Protein AF-A0A4V3GEV8-F1 (afdb_monomer_lite)

Radius of gyration: 14.19 Å; chains: 1; bounding box: 34×18×48 Å

Foldseek 3Di:
DVQVCCVPPNPVCLLVLLVVLLLVLLVDLCNVVDDLPDQAPVDSNHGGRNVVSVVSLVVVLVPDPPVVSVVSVVVSVVSNVVSVDDPPDD

pLDDT: mean 78.02, std 12.78, range [31.3, 90.25]

Sequence (90 aa):
MIARLENTRLQSGQVLEAIRHWERFVRDPAHRLYDPRYTGCGIWECCPPMVEVQAILHIVVHNLPRRDSRRLQAQLDRINECWRWRPPYA

Structure (mmCIF, N/CA/C/O backbone):
data_AF-A0A4V3GEV8-F1
#
_entry.id   AF-A0A4V3GEV8-F1
#
loop_
_atom_site.group_PDB
_atom_site.id
_atom_site.type_symbol
_atom_site.label_atom_id
_atom_site.label_alt_id
_atom_site.label_comp_id
_atom_site.label_asym_id
_atom_site.label_entity_id
_atom_site.label_seq_id
_atom_site.pdbx_PDB_ins_code
_atom_site.Cartn_x
_atom_site.Cartn_y
_atom_site.Cartn_z
_atom_site.occupancy
_atom_site.B_iso_or_equiv
_atom_site.auth_seq_id
_atom_site.auth_comp_id
_atom_site.auth_asym_id
_atom_site.auth_atom_id
_atom_site.pdbx_PDB_model_num
ATOM 1 N N . MET A 1 1 ? -8.424 5.609 14.971 1.00 63.09 1 MET A N 1
ATOM 2 C CA . MET A 1 1 ? -8.336 4.133 14.883 1.00 63.09 1 MET A CA 1
ATOM 3 C C . MET A 1 1 ? -7.131 3.683 14.069 1.00 63.09 1 MET A C 1
ATOM 5 O O . MET A 1 1 ? -6.318 2.964 14.628 1.00 63.09 1 MET A O 1
ATOM 9 N N . ILE A 1 2 ? -6.942 4.195 12.844 1.00 66.50 2 ILE A N 1
ATOM 10 C CA . ILE A 1 2 ? -5.654 4.101 12.124 1.00 66.50 2 ILE A CA 1
ATOM 11 C C . ILE A 1 2 ? -4.509 4.620 13.007 1.00 66.50 2 ILE A C 1
ATOM 13 O O . ILE A 1 2 ? -3.594 3.864 13.284 1.00 66.50 2 ILE A O 1
ATOM 17 N N . ALA A 1 3 ? -4.664 5.801 13.619 1.00 68.00 3 ALA A N 1
ATOM 18 C CA . ALA A 1 3 ? -3.689 6.338 14.576 1.00 68.00 3 ALA A CA 1
ATOM 19 C C . ALA A 1 3 ? -3.355 5.397 15.756 1.00 68.00 3 ALA A C 1
ATOM 21 O O . ALA A 1 3 ? -2.250 5.433 16.274 1.00 68.00 3 ALA A O 1
ATOM 22 N N . ARG A 1 4 ? -4.279 4.531 16.204 1.00 70.00 4 ARG A N 1
ATOM 23 C CA . ARG A 1 4 ? -3.984 3.557 17.274 1.00 70.00 4 ARG A CA 1
ATOM 24 C C . ARG A 1 4 ? -3.188 2.371 16.728 1.00 70.00 4 ARG A C 1
ATOM 26 O O . ARG A 1 4 ? -2.279 1.901 17.397 1.00 70.00 4 ARG A O 1
ATOM 33 N N . LEU A 1 5 ? -3.503 1.911 15.518 1.00 73.25 5 LEU A N 1
ATOM 34 C CA . LEU A 1 5 ? -2.744 0.876 14.811 1.00 73.25 5 LEU A CA 1
ATOM 35 C C . LEU A 1 5 ? -1.309 1.352 14.503 1.00 73.25 5 LEU A C 1
ATOM 37 O O . LEU A 1 5 ? -0.350 0.648 14.801 1.00 73.25 5 LEU A O 1
ATOM 41 N N . GLU A 1 6 ? -1.181 2.588 14.020 1.00 76.69 6 GLU A N 1
ATOM 42 C CA . GLU A 1 6 ? 0.071 3.319 13.763 1.00 76.69 6 GLU A CA 1
ATOM 43 C C . GLU A 1 6 ? 0.925 3.603 14.998 1.00 76.69 6 GLU A C 1
ATOM 45 O O . GLU A 1 6 ? 2.086 3.949 14.860 1.00 76.69 6 GLU A O 1
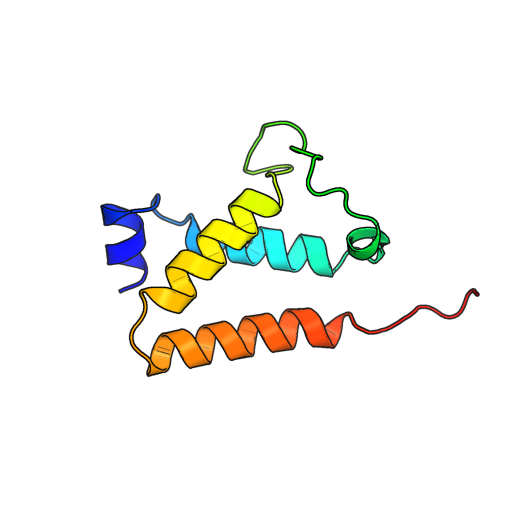ATOM 50 N N . ASN A 1 7 ? 0.376 3.466 16.204 1.00 68.38 7 ASN A N 1
ATOM 51 C CA . ASN A 1 7 ? 1.135 3.616 17.447 1.00 68.38 7 ASN A CA 1
ATOM 52 C C . ASN A 1 7 ? 1.357 2.281 18.176 1.00 68.38 7 ASN A C 1
ATOM 54 O O . ASN A 1 7 ? 2.027 2.252 19.202 1.00 68.38 7 ASN A O 1
ATOM 58 N N . THR A 1 8 ? 0.775 1.176 17.693 1.00 70.75 8 THR A N 1
ATOM 59 C CA . THR A 1 8 ? 0.857 -0.135 18.369 1.00 70.75 8 THR A CA 1
ATOM 60 C C . THR A 1 8 ? 1.524 -1.219 17.537 1.00 70.75 8 THR A C 1
ATOM 62 O O . THR A 1 8 ? 2.087 -2.147 18.109 1.00 70.75 8 THR A O 1
ATOM 65 N N . ARG A 1 9 ? 1.436 -1.150 16.207 1.00 67.25 9 ARG A N 1
ATOM 66 C CA . ARG A 1 9 ? 1.945 -2.192 15.297 1.00 67.25 9 ARG A CA 1
ATOM 67 C C . ARG A 1 9 ? 2.671 -1.649 14.070 1.00 67.25 9 ARG A C 1
ATOM 69 O O . ARG A 1 9 ? 3.284 -2.424 13.350 1.00 67.25 9 ARG A O 1
ATOM 76 N N . LEU A 1 10 ? 2.556 -0.351 13.823 1.00 76.38 10 LEU A N 1
ATOM 77 C CA . LEU A 1 10 ? 3.147 0.373 12.703 1.00 76.38 10 LEU A CA 1
ATOM 78 C C . LEU A 1 10 ? 3.805 1.649 13.256 1.00 76.38 10 LEU A C 1
ATOM 80 O O . LEU A 1 10 ? 3.793 1.862 14.469 1.00 76.38 10 LEU A O 1
ATOM 84 N N . GLN A 1 11 ? 4.378 2.475 12.386 1.00 76.00 11 GLN A N 1
ATOM 85 C CA . GLN A 1 11 ? 4.842 3.823 12.710 1.00 76.00 11 GLN A CA 1
ATOM 86 C C . GLN A 1 11 ? 3.759 4.871 12.409 1.00 76.00 11 GLN A C 1
ATOM 88 O O . GLN A 1 11 ? 2.873 4.667 11.572 1.00 76.00 11 GLN A O 1
ATOM 93 N N . SER A 1 12 ? 3.841 6.019 13.086 1.00 77.25 12 SER A N 1
ATOM 94 C CA . SER A 1 12 ? 2.944 7.155 12.840 1.00 77.25 12 SER A CA 1
ATOM 95 C C . SER A 1 12 ? 3.062 7.635 11.393 1.00 77.25 12 SER A C 1
ATOM 97 O O . SER A 1 12 ? 4.155 7.950 10.939 1.00 77.25 12 SER A O 1
ATOM 99 N N . GLY A 1 13 ? 1.939 7.691 10.670 1.00 80.75 13 GLY A N 1
ATOM 100 C CA . GLY A 1 13 ? 1.894 8.094 9.259 1.00 80.75 13 GLY A CA 1
ATOM 101 C C . GLY A 1 13 ? 2.231 6.992 8.247 1.00 80.75 13 GLY A C 1
ATOM 102 O O . GLY A 1 13 ? 1.992 7.182 7.053 1.00 80.75 13 GLY A O 1
ATOM 103 N N . GLN A 1 14 ? 2.698 5.823 8.696 1.00 83.25 14 GLN A N 1
ATOM 104 C CA . GLN A 1 14 ? 3.138 4.735 7.817 1.00 83.25 14 GLN A CA 1
ATOM 105 C C . GLN A 1 14 ? 2.012 4.207 6.915 1.00 83.25 14 GLN A C 1
ATOM 107 O O . GLN A 1 14 ? 2.263 3.750 5.800 1.00 83.25 14 GLN A O 1
ATOM 112 N N . VAL A 1 15 ? 0.750 4.297 7.352 1.00 83.88 15 VAL A N 1
ATOM 113 C CA . VAL A 1 15 ? -0.398 3.885 6.529 1.00 83.88 15 VAL A CA 1
ATOM 114 C C . VAL A 1 15 ? -0.627 4.864 5.384 1.00 83.88 15 VAL A C 1
ATOM 116 O O . VAL A 1 15 ? -0.889 4.449 4.255 1.00 83.88 15 VAL A O 1
ATOM 119 N N . LEU A 1 16 ? -0.521 6.167 5.657 1.00 86.44 16 LEU A N 1
ATOM 120 C CA . LEU A 1 16 ? -0.662 7.195 4.629 1.00 86.44 16 LEU A CA 1
ATOM 121 C C . LEU A 1 16 ? 0.461 7.087 3.593 1.00 86.44 16 LEU A C 1
ATOM 123 O O . LEU A 1 16 ? 0.196 7.199 2.396 1.00 86.44 16 LEU A O 1
ATOM 127 N N . GLU A 1 17 ? 1.690 6.842 4.041 1.00 89.00 17 GLU A N 1
ATOM 128 C CA . GLU A 1 17 ? 2.826 6.617 3.149 1.00 89.00 17 GLU A CA 1
ATOM 129 C C . GLU A 1 17 ? 2.642 5.363 2.302 1.00 89.00 17 GLU A C 1
ATOM 131 O O . GLU A 1 17 ? 2.773 5.439 1.082 1.00 89.00 17 GLU A O 1
ATOM 136 N N . ALA A 1 18 ? 2.234 4.239 2.899 1.00 88.12 18 ALA A N 1
ATOM 137 C CA . ALA A 1 18 ? 1.961 3.012 2.154 1.00 88.12 18 ALA A CA 1
ATOM 138 C C . ALA A 1 18 ? 0.897 3.221 1.060 1.00 88.12 18 ALA A C 1
ATOM 140 O O . ALA A 1 18 ? 1.074 2.761 -0.066 1.00 88.12 18 ALA A O 1
ATOM 141 N N . ILE A 1 19 ? -0.175 3.975 1.343 1.00 88.25 19 ILE A N 1
ATOM 142 C CA . ILE A 1 19 ? -1.188 4.325 0.333 1.00 88.25 19 ILE A CA 1
ATOM 143 C C . ILE A 1 19 ? -0.579 5.177 -0.791 1.00 88.25 19 ILE A C 1
ATOM 145 O O . ILE A 1 19 ? -0.844 4.908 -1.961 1.00 88.25 19 ILE A O 1
ATOM 149 N N . ARG A 1 20 ? 0.249 6.180 -0.467 1.00 89.88 20 ARG A N 1
ATOM 150 C CA . ARG A 1 20 ? 0.909 7.034 -1.473 1.00 89.88 20 ARG A CA 1
ATOM 151 C C . ARG A 1 20 ? 1.888 6.249 -2.344 1.00 89.88 20 ARG A C 1
ATOM 153 O O . ARG A 1 20 ? 1.906 6.443 -3.558 1.00 89.88 20 ARG A O 1
ATOM 160 N N . HIS A 1 21 ? 2.678 5.359 -1.745 1.00 90.25 21 HIS A N 1
ATOM 161 C CA . HIS A 1 21 ? 3.592 4.486 -2.479 1.00 90.25 21 HIS A CA 1
ATOM 162 C C . HIS A 1 21 ? 2.830 3.522 -3.382 1.00 90.25 21 HIS A C 1
ATOM 164 O O . HIS A 1 21 ? 3.185 3.398 -4.552 1.00 90.25 21 HIS A O 1
ATOM 170 N N . TRP A 1 22 ? 1.745 2.917 -2.888 1.00 89.06 22 TRP A N 1
ATOM 171 C CA . TRP A 1 22 ? 0.886 2.053 -3.695 1.00 89.06 22 TRP A CA 1
ATOM 172 C C . TRP A 1 22 ? 0.272 2.797 -4.879 1.00 89.06 22 TRP A C 1
ATOM 174 O O . TRP A 1 22 ? 0.333 2.324 -6.010 1.00 89.06 22 TRP A O 1
ATOM 184 N N . GLU A 1 23 ? -0.264 3.994 -4.645 1.00 89.12 23 GLU A N 1
ATOM 185 C CA . GLU A 1 23 ? -0.833 4.824 -5.702 1.00 89.12 23 GLU A CA 1
ATOM 186 C C . GLU A 1 23 ? 0.215 5.201 -6.758 1.00 89.12 23 GLU A C 1
ATOM 188 O O . GLU A 1 23 ? -0.050 5.094 -7.955 1.00 89.12 23 GLU A O 1
ATOM 193 N N . ARG A 1 24 ? 1.420 5.610 -6.340 1.00 87.44 24 ARG A N 1
ATOM 194 C CA . ARG A 1 24 ? 2.521 5.920 -7.263 1.00 87.44 24 ARG A CA 1
ATOM 195 C C . ARG A 1 24 ? 2.957 4.692 -8.058 1.00 87.44 24 ARG A C 1
ATOM 197 O O . ARG A 1 24 ? 3.213 4.821 -9.249 1.00 87.44 24 ARG A O 1
ATOM 204 N N . PHE A 1 25 ? 3.018 3.533 -7.408 1.00 85.94 25 PHE A N 1
ATOM 205 C CA . PHE A 1 25 ? 3.383 2.269 -8.033 1.00 85.94 25 PHE A CA 1
ATOM 206 C C . PHE A 1 25 ? 2.388 1.881 -9.126 1.00 85.94 25 PHE A C 1
ATOM 208 O O . PHE A 1 25 ? 2.791 1.714 -10.269 1.00 85.94 25 PHE A O 1
ATOM 215 N N . VAL A 1 26 ? 1.084 1.826 -8.834 1.00 86.31 26 VAL A N 1
ATOM 216 C CA . VAL A 1 26 ? 0.094 1.397 -9.840 1.00 86.31 26 VAL A CA 1
ATOM 217 C C . VAL A 1 26 ? -0.098 2.398 -10.985 1.00 86.31 26 VAL A C 1
ATOM 219 O O . VAL A 1 26 ? -0.564 2.016 -12.058 1.00 86.31 26 VAL A O 1
ATOM 222 N N . ARG A 1 27 ? 0.264 3.673 -10.773 1.00 83.69 27 ARG A N 1
ATOM 223 C CA . ARG A 1 27 ? 0.273 4.709 -11.819 1.00 83.69 27 ARG A CA 1
ATOM 224 C C . ARG A 1 27 ? 1.342 4.460 -12.881 1.00 83.69 27 ARG A C 1
ATOM 226 O O . ARG A 1 27 ? 1.170 4.920 -14.006 1.00 83.69 27 ARG A O 1
ATOM 233 N N . ASP A 1 28 ? 2.431 3.773 -12.544 1.00 81.25 28 ASP A N 1
ATOM 234 C CA . ASP A 1 28 ? 3.468 3.412 -13.508 1.00 81.25 28 ASP A CA 1
ATOM 235 C C . ASP A 1 28 ? 3.027 2.165 -14.292 1.00 81.25 28 ASP A C 1
ATOM 237 O O . ASP A 1 28 ? 2.878 1.106 -13.689 1.00 81.25 28 ASP A O 1
ATOM 241 N N . PRO A 1 29 ? 2.832 2.212 -15.623 1.00 77.56 29 PRO A N 1
ATOM 242 C CA . PRO A 1 29 ? 2.453 1.036 -16.410 1.00 77.56 29 PRO A CA 1
ATOM 243 C C . PRO A 1 29 ? 3.407 -0.160 -16.255 1.00 77.56 29 PRO A C 1
ATOM 245 O O . PRO A 1 29 ? 2.979 -1.309 -16.401 1.00 77.56 29 PRO A O 1
ATOM 248 N N . ALA A 1 30 ? 4.681 0.090 -15.935 1.00 79.81 30 ALA A N 1
ATOM 249 C CA . ALA A 1 30 ? 5.691 -0.940 -15.722 1.00 79.81 30 ALA A CA 1
ATOM 250 C C . ALA A 1 30 ? 5.506 -1.715 -14.405 1.00 79.81 30 ALA A C 1
ATOM 252 O O . ALA A 1 30 ? 6.153 -2.744 -14.224 1.00 79.81 30 ALA A O 1
ATOM 253 N N . HIS A 1 31 ? 4.585 -1.315 -13.517 1.00 79.62 31 HIS A N 1
ATOM 254 C CA . HIS A 1 31 ? 4.292 -2.045 -12.275 1.00 79.62 31 HIS A CA 1
ATOM 255 C C . HIS A 1 31 ? 3.892 -3.510 -12.508 1.00 79.62 31 HIS A C 1
ATOM 257 O O . HIS A 1 31 ? 4.080 -4.355 -11.638 1.00 79.62 31 HIS A O 1
ATOM 263 N N . ARG A 1 32 ? 3.365 -3.838 -13.697 1.00 77.75 32 ARG A N 1
ATOM 264 C CA . ARG A 1 32 ? 3.024 -5.217 -14.096 1.00 77.75 32 ARG A CA 1
ATOM 265 C C . ARG A 1 32 ? 4.250 -6.102 -14.326 1.00 77.75 32 ARG A C 1
ATOM 267 O O . ARG A 1 32 ? 4.118 -7.319 -14.343 1.00 77.75 32 ARG A O 1
ATOM 274 N N . LEU A 1 33 ? 5.415 -5.490 -14.524 1.00 80.94 33 LEU A N 1
ATOM 275 C CA . LEU A 1 33 ? 6.707 -6.152 -14.694 1.00 80.94 33 LEU A CA 1
ATOM 276 C C . LEU A 1 33 ? 7.507 -6.188 -13.385 1.00 80.94 33 LEU A C 1
ATOM 278 O O . LEU A 1 33 ? 8.665 -6.596 -13.388 1.00 80.94 33 LEU A O 1
ATOM 282 N N . TYR A 1 34 ? 6.916 -5.725 -12.281 1.00 78.44 34 TYR A N 1
ATOM 283 C CA . TYR A 1 34 ? 7.588 -5.652 -10.993 1.00 78.44 34 TYR A CA 1
ATOM 284 C C . TYR A 1 34 ? 8.021 -7.041 -10.512 1.00 78.44 34 TYR A C 1
ATOM 286 O O . TYR A 1 34 ? 7.198 -7.949 -10.386 1.00 78.44 34 TYR A O 1
ATOM 294 N N . ASP A 1 35 ? 9.310 -7.183 -10.200 1.00 81.50 35 ASP A N 1
ATOM 295 C CA . ASP A 1 35 ? 9.851 -8.354 -9.514 1.00 81.50 35 ASP A CA 1
ATOM 296 C C . ASP A 1 35 ? 9.662 -8.180 -7.996 1.00 81.50 35 ASP A C 1
ATOM 298 O O . ASP A 1 35 ? 10.226 -7.244 -7.424 1.00 81.50 35 ASP A O 1
ATOM 302 N N . PRO A 1 36 ? 8.938 -9.081 -7.307 1.00 76.00 36 PRO A N 1
ATOM 303 C CA . PRO A 1 36 ? 8.821 -9.074 -5.848 1.00 76.00 36 PRO A CA 1
ATOM 304 C C . PRO A 1 36 ? 10.155 -9.114 -5.093 1.00 76.00 36 PRO A C 1
ATOM 306 O O . PRO A 1 36 ? 10.198 -8.744 -3.922 1.00 76.00 36 PRO A O 1
ATOM 309 N N . ARG A 1 37 ? 11.242 -9.562 -5.736 1.00 79.06 37 ARG A N 1
ATOM 310 C CA . ARG A 1 37 ? 12.598 -9.550 -5.167 1.00 79.06 37 ARG A CA 1
ATOM 311 C C . ARG A 1 37 ? 13.257 -8.173 -5.215 1.00 79.06 37 ARG A C 1
ATOM 313 O O . ARG A 1 37 ? 14.294 -7.983 -4.584 1.00 79.06 37 ARG A O 1
ATOM 320 N N . TYR A 1 38 ? 12.690 -7.219 -5.951 1.00 79.50 38 TYR A N 1
ATOM 321 C CA . TYR A 1 38 ? 13.201 -5.858 -6.005 1.00 79.50 38 TYR A CA 1
ATOM 322 C C . TYR A 1 38 ? 12.893 -5.113 -4.704 1.00 79.50 38 TYR A C 1
ATOM 324 O O . TYR A 1 38 ? 11.744 -4.781 -4.402 1.00 79.50 38 TYR A O 1
ATOM 332 N N . THR A 1 39 ? 13.946 -4.805 -3.953 1.00 79.44 39 THR A N 1
ATOM 333 C CA . THR A 1 39 ? 13.882 -4.118 -2.656 1.00 79.44 39 THR A CA 1
ATOM 334 C C . THR A 1 39 ? 13.952 -2.595 -2.775 1.00 79.44 39 THR A C 1
ATOM 336 O O . THR A 1 39 ? 13.960 -1.893 -1.766 1.00 79.44 39 THR A O 1
ATOM 339 N N . GLY A 1 40 ? 13.999 -2.060 -3.997 1.00 78.19 40 GLY A N 1
ATOM 340 C CA . GLY A 1 40 ? 14.182 -0.630 -4.201 1.00 78.19 40 GLY A CA 1
ATOM 341 C C . GLY A 1 40 ? 15.596 -0.163 -3.873 1.00 78.19 40 GLY A C 1
ATOM 342 O O . GLY A 1 40 ? 16.572 -0.896 -4.012 1.00 78.19 40 GLY A O 1
ATOM 343 N N . CYS A 1 41 ? 15.698 1.092 -3.453 1.00 81.38 41 CYS A N 1
ATOM 344 C CA . CYS A 1 41 ? 16.954 1.742 -3.083 1.00 81.38 41 CYS A CA 1
ATOM 345 C C . CYS A 1 41 ? 17.271 1.643 -1.582 1.00 81.38 41 CYS A C 1
ATOM 347 O O . CYS A 1 41 ? 18.227 2.261 -1.121 1.00 81.38 41 CYS A O 1
ATOM 349 N N . GLY A 1 42 ? 16.448 0.931 -0.805 1.00 78.44 42 GLY A N 1
ATOM 350 C CA . GLY A 1 42 ? 16.576 0.838 0.654 1.00 78.44 42 GLY A CA 1
ATOM 351 C C . GLY A 1 42 ? 16.136 2.090 1.424 1.00 78.44 42 GLY A C 1
ATOM 352 O O . GLY A 1 42 ? 16.169 2.083 2.649 1.00 78.44 42 GLY A O 1
ATOM 353 N N . ILE A 1 43 ? 15.704 3.150 0.732 1.00 82.06 43 ILE A N 1
ATOM 354 C CA . ILE A 1 43 ? 15.144 4.367 1.333 1.00 82.06 43 ILE A CA 1
ATOM 355 C C . ILE A 1 43 ? 13.627 4.304 1.182 1.00 82.06 43 ILE A C 1
ATOM 357 O O . ILE A 1 43 ? 13.119 4.362 0.056 1.00 82.06 43 ILE A O 1
ATOM 361 N N . TRP A 1 44 ? 12.920 4.191 2.308 1.00 80.19 44 TRP A N 1
ATOM 362 C CA . TRP A 1 44 ? 11.467 4.016 2.353 1.00 80.19 44 TRP A CA 1
ATOM 363 C C . TRP A 1 44 ? 10.729 5.127 1.597 1.00 80.19 44 TRP A C 1
ATOM 365 O O . TRP A 1 44 ? 9.880 4.851 0.758 1.00 80.19 44 TRP A O 1
ATOM 375 N N . GLU A 1 45 ? 11.134 6.378 1.796 1.00 81.44 45 GLU A N 1
ATOM 376 C CA . GLU A 1 45 ? 10.508 7.560 1.202 1.00 81.44 45 GLU A CA 1
ATOM 377 C C . GLU A 1 45 ? 10.727 7.653 -0.318 1.00 81.44 45 GLU A C 1
ATOM 379 O O . GLU A 1 45 ? 9.985 8.343 -1.024 1.00 81.44 45 GLU A O 1
ATOM 384 N N . CYS A 1 46 ? 11.746 6.965 -0.841 1.00 80.44 46 CYS A N 1
ATOM 385 C CA . CYS A 1 46 ? 12.141 7.035 -2.245 1.00 80.44 46 CYS A CA 1
ATOM 386 C C . CYS A 1 46 ? 11.620 5.832 -3.044 1.00 80.44 46 CYS A C 1
ATOM 388 O O . CYS A 1 46 ? 10.876 6.000 -4.014 1.00 80.44 46 CYS A O 1
ATOM 390 N N . CYS A 1 47 ? 11.993 4.623 -2.622 1.00 80.81 47 CYS A N 1
ATOM 391 C CA . CYS A 1 47 ? 11.667 3.364 -3.284 1.00 80.81 47 CYS A CA 1
ATOM 392 C C . CYS A 1 47 ? 11.576 2.241 -2.240 1.00 80.81 47 CYS A C 1
ATOM 394 O O . CYS A 1 47 ? 12.546 1.497 -2.070 1.00 80.81 47 CYS A O 1
ATOM 396 N N . PRO A 1 48 ? 10.438 2.106 -1.536 1.00 83.56 48 PRO A N 1
ATOM 397 C CA . PRO A 1 48 ? 10.262 1.016 -0.594 1.00 83.56 48 PRO A CA 1
ATOM 398 C C . PRO A 1 48 ? 10.034 -0.308 -1.341 1.00 83.56 48 PRO A C 1
ATOM 400 O O . PRO A 1 48 ? 9.525 -0.299 -2.468 1.00 83.56 48 PRO A O 1
ATOM 403 N N . PRO A 1 49 ? 10.345 -1.464 -0.733 1.00 84.50 49 PRO A N 1
ATOM 404 C CA . PRO A 1 49 ? 9.921 -2.754 -1.265 1.00 84.50 49 PRO A CA 1
ATOM 405 C C . PRO A 1 49 ? 8.388 -2.814 -1.350 1.00 84.50 49 PRO A C 1
ATOM 407 O O . PRO A 1 49 ? 7.694 -2.628 -0.348 1.00 84.50 49 PRO A O 1
ATOM 410 N N . MET A 1 50 ? 7.819 -3.112 -2.525 1.00 84.69 50 MET A N 1
ATOM 411 C CA . MET A 1 50 ? 6.353 -3.144 -2.671 1.00 84.69 50 MET A CA 1
ATOM 412 C C . MET A 1 50 ? 5.711 -4.281 -1.872 1.00 84.69 50 MET A C 1
ATOM 414 O O . MET A 1 50 ? 4.550 -4.171 -1.488 1.00 84.69 50 MET A O 1
ATOM 418 N N . VAL A 1 51 ? 6.464 -5.343 -1.568 1.00 83.12 51 VAL A N 1
ATOM 419 C CA . VAL A 1 51 ? 6.030 -6.414 -0.656 1.00 83.12 51 VAL A CA 1
ATOM 420 C C . VAL A 1 51 ? 5.729 -5.863 0.742 1.00 83.12 51 VAL A C 1
ATOM 422 O O . VAL A 1 51 ? 4.712 -6.217 1.336 1.00 83.12 51 VAL A O 1
ATOM 425 N N . GLU A 1 52 ? 6.561 -4.955 1.257 1.00 83.88 52 GLU A N 1
ATOM 426 C CA . GLU A 1 52 ? 6.337 -4.330 2.565 1.00 83.88 52 GLU A CA 1
ATOM 427 C C . GLU A 1 52 ? 5.148 -3.368 2.529 1.00 83.88 52 GLU A C 1
ATOM 429 O O . GLU A 1 52 ? 4.297 -3.397 3.421 1.00 83.88 52 GLU A O 1
ATOM 434 N N . VAL A 1 53 ? 5.023 -2.581 1.454 1.00 86.06 53 VAL A N 1
ATOM 435 C CA . VAL A 1 53 ? 3.857 -1.712 1.223 1.00 86.06 53 VAL A CA 1
ATOM 436 C C . VAL A 1 53 ? 2.559 -2.530 1.224 1.00 86.06 53 VAL A C 1
ATOM 438 O O . VAL A 1 53 ? 1.608 -2.182 1.926 1.00 86.06 53 VAL A O 1
ATOM 441 N N . GLN A 1 54 ? 2.519 -3.651 0.497 1.00 85.62 54 GLN A N 1
ATOM 442 C CA . GLN A 1 54 ? 1.365 -4.555 0.468 1.00 85.62 54 GLN A CA 1
ATOM 443 C C . GLN A 1 54 ? 1.071 -5.163 1.842 1.00 85.62 54 GLN A C 1
ATOM 445 O O . GLN A 1 54 ? -0.094 -5.225 2.240 1.00 85.62 54 GLN A O 1
ATOM 450 N N . ALA A 1 55 ? 2.100 -5.577 2.586 1.00 84.62 55 ALA A N 1
ATOM 451 C CA . ALA A 1 55 ? 1.937 -6.127 3.928 1.00 84.62 55 ALA A CA 1
ATOM 452 C C . ALA A 1 55 ? 1.302 -5.108 4.887 1.00 84.62 55 ALA A C 1
ATOM 454 O O . ALA A 1 55 ? 0.355 -5.442 5.602 1.00 84.62 55 ALA A O 1
ATOM 455 N N . ILE A 1 56 ? 1.753 -3.850 4.855 1.00 85.62 56 ILE A N 1
ATOM 456 C CA . ILE A 1 56 ? 1.182 -2.767 5.667 1.00 85.62 56 ILE A CA 1
ATOM 457 C C . ILE A 1 56 ? -0.284 -2.537 5.299 1.00 85.62 56 ILE A C 1
ATOM 459 O O . ILE A 1 56 ? -1.142 -2.519 6.185 1.00 85.62 56 ILE A O 1
ATOM 463 N N . LEU A 1 57 ? -0.604 -2.426 4.005 1.00 85.69 57 LEU A N 1
ATOM 464 C CA . LEU A 1 57 ? -1.987 -2.262 3.550 1.00 85.69 57 LEU A CA 1
ATOM 465 C C . LEU A 1 57 ? -2.871 -3.439 3.98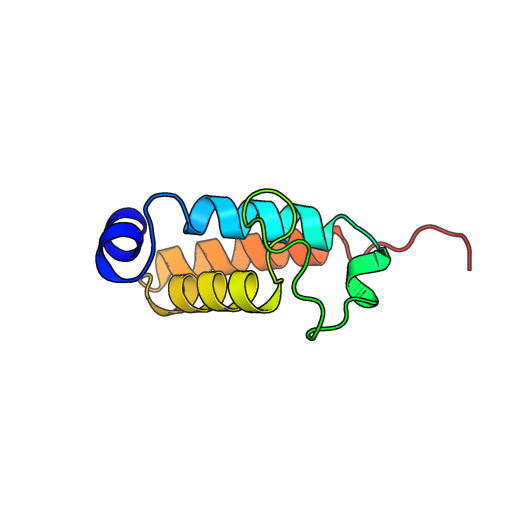5 1.00 85.69 57 LEU A C 1
ATOM 467 O O . LEU A 1 57 ? -3.986 -3.226 4.465 1.00 85.69 57 LEU A O 1
ATOM 471 N N . HIS A 1 58 ? -2.363 -4.669 3.894 1.00 84.56 58 HIS A N 1
ATOM 472 C CA . HIS A 1 58 ? -3.080 -5.865 4.322 1.00 84.56 58 HIS A CA 1
ATOM 473 C C . HIS A 1 58 ? -3.359 -5.867 5.833 1.00 84.56 58 HIS A C 1
ATOM 475 O O . HIS A 1 58 ? -4.498 -6.095 6.252 1.00 84.56 58 HIS A O 1
ATOM 481 N N . ILE A 1 59 ? -2.356 -5.539 6.657 1.00 82.94 59 ILE A N 1
ATOM 482 C CA . ILE A 1 59 ? -2.503 -5.412 8.114 1.00 82.94 59 ILE A CA 1
ATOM 483 C C . ILE A 1 59 ? -3.580 -4.381 8.446 1.00 82.94 59 ILE A C 1
ATOM 485 O O . ILE A 1 59 ? -4.444 -4.643 9.285 1.00 82.94 59 ILE A O 1
ATOM 489 N N . VAL A 1 60 ? -3.568 -3.224 7.785 1.00 83.31 60 VAL A N 1
ATOM 490 C CA . VAL A 1 60 ? -4.547 -2.163 8.034 1.00 83.31 60 VAL A CA 1
ATOM 491 C C . VAL A 1 60 ? -5.951 -2.635 7.665 1.00 83.31 60 VAL A C 1
ATOM 493 O O . VAL A 1 60 ? -6.849 -2.575 8.503 1.00 83.31 60 VAL A O 1
ATOM 496 N N . VAL A 1 61 ? -6.150 -3.173 6.460 1.00 83.75 61 VAL A N 1
ATOM 497 C CA . VAL A 1 61 ? -7.463 -3.675 6.020 1.00 83.75 61 VAL A CA 1
ATOM 498 C C . VAL A 1 61 ? -8.009 -4.737 6.979 1.00 83.75 61 VAL A C 1
ATOM 500 O O . VAL A 1 61 ? -9.205 -4.725 7.272 1.00 83.75 61 VAL A O 1
ATOM 503 N N . HIS A 1 62 ? -7.156 -5.619 7.504 1.00 82.00 62 HIS A N 1
ATOM 504 C CA . HIS A 1 62 ? -7.582 -6.705 8.385 1.00 82.00 62 HIS A CA 1
ATOM 505 C C . HIS A 1 62 ? -7.859 -6.265 9.834 1.00 82.00 62 HIS A C 1
ATOM 507 O O . HIS A 1 62 ? -8.662 -6.889 10.523 1.00 82.00 62 HIS A O 1
ATOM 513 N N . ASN A 1 63 ? -7.216 -5.197 10.315 1.00 84.25 63 ASN A N 1
ATOM 514 C CA . ASN A 1 63 ? -7.329 -4.764 11.713 1.00 84.25 63 ASN A CA 1
ATOM 515 C C . ASN A 1 63 ? -8.295 -3.587 11.929 1.00 84.25 63 ASN A C 1
ATOM 517 O O . ASN A 1 63 ? -8.629 -3.270 13.073 1.00 84.25 63 ASN A O 1
ATOM 521 N N . LEU A 1 64 ? -8.762 -2.927 10.866 1.00 82.06 64 LEU A N 1
ATOM 522 C CA . LEU A 1 64 ? -9.823 -1.925 10.973 1.00 82.06 64 LEU A CA 1
ATOM 523 C C . LEU A 1 64 ? -11.201 -2.605 11.105 1.00 82.06 64 LEU A C 1
ATOM 525 O O . LEU A 1 64 ? -11.481 -3.561 10.380 1.00 82.06 64 LEU A O 1
ATOM 529 N N . PRO A 1 65 ? -12.128 -2.094 11.940 1.00 85.81 65 PRO A N 1
ATOM 530 C CA . PRO A 1 65 ? -13.510 -2.529 11.906 1.00 85.81 65 PRO A CA 1
ATOM 531 C C . PRO A 1 65 ? -14.126 -2.485 10.518 1.00 85.81 65 PRO A C 1
ATOM 533 O O . PRO A 1 65 ? -13.798 -1.667 9.656 1.00 85.81 65 PRO A O 1
ATOM 536 N N . ARG A 1 66 ? -15.096 -3.379 10.341 1.00 85.19 66 ARG A N 1
ATOM 537 C CA . ARG A 1 66 ? -15.651 -3.786 9.050 1.00 85.19 66 ARG A CA 1
ATOM 538 C C . ARG A 1 66 ? -16.125 -2.639 8.152 1.00 85.19 66 ARG A C 1
ATOM 540 O O . ARG A 1 66 ? -16.157 -2.808 6.936 1.00 85.19 66 ARG A O 1
ATOM 547 N N . ARG A 1 67 ? -16.555 -1.505 8.716 1.00 87.81 67 ARG A N 1
ATOM 548 C CA . ARG A 1 67 ? -16.960 -0.322 7.936 1.00 87.81 67 ARG A CA 1
ATOM 549 C C . ARG A 1 67 ? -15.753 0.374 7.306 1.00 87.81 67 ARG A C 1
ATOM 551 O O . ARG A 1 67 ? -15.772 0.646 6.109 1.00 87.81 67 ARG A O 1
ATOM 558 N N . ASP A 1 68 ? -14.716 0.617 8.096 1.00 83.12 68 ASP A N 1
ATOM 559 C CA . ASP A 1 68 ? -13.521 1.342 7.664 1.00 83.12 68 ASP A CA 1
ATOM 560 C C . ASP A 1 68 ? -12.640 0.471 6.768 1.00 83.12 68 ASP A C 1
ATOM 562 O O . ASP A 1 68 ? -12.159 0.944 5.743 1.00 83.12 68 ASP A O 1
ATOM 566 N N . SER A 1 69 ? -12.531 -0.822 7.086 1.00 85.50 69 SER A N 1
ATOM 567 C CA . SER A 1 69 ? -11.891 -1.825 6.226 1.00 85.50 69 SER A CA 1
ATOM 568 C C . SER A 1 69 ? -12.518 -1.855 4.826 1.00 85.50 69 SER A C 1
ATOM 570 O O . SER A 1 69 ? -11.813 -1.724 3.831 1.00 85.50 69 SER A O 1
ATOM 572 N N . ARG A 1 70 ? -13.858 -1.902 4.729 1.00 87.12 70 ARG A N 1
ATOM 573 C CA . ARG A 1 70 ? -14.565 -1.857 3.436 1.00 87.12 70 ARG A CA 1
ATOM 574 C C . ARG A 1 70 ? -14.325 -0.561 2.669 1.00 87.12 70 ARG A C 1
ATOM 576 O O . ARG A 1 70 ? -14.178 -0.595 1.453 1.00 87.12 70 ARG A O 1
ATOM 583 N N . ARG A 1 71 ? -14.290 0.578 3.365 1.00 88.31 71 ARG A N 1
ATOM 584 C CA . ARG A 1 71 ? -14.007 1.874 2.739 1.00 88.31 71 ARG A CA 1
ATOM 585 C C . ARG A 1 71 ? -12.587 1.922 2.172 1.00 88.31 71 ARG A C 1
ATOM 587 O O . ARG A 1 71 ? -12.411 2.405 1.059 1.00 88.31 71 ARG A O 1
ATOM 594 N N . LEU A 1 72 ? -11.605 1.414 2.917 1.00 84.81 72 LEU A N 1
ATOM 595 C CA . LEU A 1 72 ? -10.218 1.338 2.465 1.00 84.81 72 LEU A CA 1
ATOM 596 C C . LEU A 1 72 ? -10.065 0.365 1.292 1.00 84.81 72 LEU A C 1
ATOM 598 O O . LEU A 1 72 ? -9.439 0.717 0.300 1.00 84.81 72 LEU A O 1
ATOM 602 N N . GLN A 1 73 ? -10.696 -0.808 1.366 1.00 85.56 73 GLN A N 1
ATOM 603 C CA . GLN A 1 73 ? -10.697 -1.779 0.273 1.00 85.56 73 GLN A CA 1
ATOM 604 C C . GLN A 1 73 ? -11.264 -1.162 -1.012 1.00 85.56 73 GLN A C 1
ATOM 606 O O . GLN A 1 7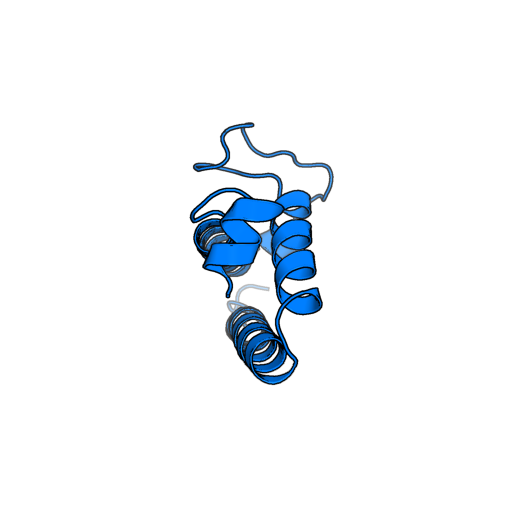3 ? -10.597 -1.181 -2.035 1.00 85.56 73 GLN A O 1
ATOM 611 N N . ALA A 1 74 ? -12.421 -0.494 -0.940 1.00 87.94 74 ALA A N 1
ATOM 612 C CA . ALA A 1 74 ? -13.013 0.179 -2.097 1.00 87.94 74 ALA A CA 1
ATOM 613 C C . ALA A 1 74 ? -12.118 1.293 -2.678 1.00 87.94 74 ALA A C 1
ATOM 615 O O . ALA A 1 74 ? -12.135 1.546 -3.882 1.00 87.94 74 ALA A O 1
ATOM 616 N N . GLN A 1 75 ? -11.336 1.978 -1.837 1.00 87.19 75 GLN A N 1
ATOM 617 C CA . GLN A 1 75 ? -10.356 2.961 -2.299 1.00 87.19 75 GLN A CA 1
ATOM 618 C C . GLN A 1 75 ? -9.190 2.288 -3.037 1.00 87.19 75 GLN A C 1
ATOM 620 O O . GLN A 1 75 ? -8.802 2.769 -4.099 1.00 87.19 75 GLN A O 1
ATOM 625 N N . LEU A 1 76 ? -8.654 1.185 -2.504 1.00 83.94 76 LEU A N 1
ATOM 626 C CA . LEU A 1 76 ? -7.590 0.411 -3.150 1.00 83.94 76 LEU A CA 1
ATOM 627 C C . LEU A 1 76 ? -8.063 -0.204 -4.472 1.00 83.94 76 LEU A C 1
ATOM 629 O O . LEU A 1 76 ? -7.347 -0.129 -5.468 1.00 83.94 76 LEU A O 1
ATOM 633 N N . ASP A 1 77 ? -9.285 -0.732 -4.509 1.00 85.62 77 ASP A N 1
ATOM 634 C CA . ASP A 1 77 ? -9.887 -1.292 -5.719 1.00 85.62 77 ASP A CA 1
ATOM 635 C C . ASP A 1 77 ? -10.031 -0.211 -6.798 1.00 85.62 77 ASP A C 1
ATOM 637 O O . ASP A 1 77 ? -9.593 -0.414 -7.927 1.00 85.62 77 ASP A O 1
ATOM 641 N N . ARG A 1 78 ? -10.517 0.989 -6.441 1.00 84.69 78 ARG A N 1
ATOM 642 C CA . ARG A 1 78 ? -10.588 2.132 -7.368 1.00 84.69 78 ARG A CA 1
ATOM 643 C C . ARG A 1 78 ? -9.213 2.530 -7.905 1.00 84.69 78 ARG A C 1
ATOM 645 O O . ARG A 1 78 ? -9.075 2.784 -9.099 1.00 84.69 78 ARG A O 1
ATOM 652 N N . ILE A 1 79 ? -8.208 2.597 -7.031 1.00 82.12 79 ILE A N 1
ATOM 653 C CA . ILE A 1 79 ? -6.825 2.903 -7.415 1.00 82.12 79 ILE A CA 1
ATOM 654 C C . ILE A 1 79 ? -6.321 1.859 -8.424 1.00 82.12 79 ILE A C 1
ATOM 656 O O . ILE A 1 79 ? -5.751 2.232 -9.443 1.00 82.12 79 ILE A O 1
ATOM 660 N N . ASN A 1 80 ? -6.600 0.574 -8.209 1.00 79.12 80 ASN A N 1
ATOM 661 C CA . ASN A 1 80 ? -6.198 -0.496 -9.123 1.00 79.12 80 ASN A CA 1
ATOM 662 C C . ASN A 1 80 ? -6.988 -0.485 -10.451 1.00 79.12 80 ASN A C 1
ATOM 664 O O . ASN A 1 80 ? -6.426 -0.746 -11.515 1.00 79.12 80 ASN A O 1
ATOM 668 N N . GLU A 1 81 ? -8.289 -0.190 -10.415 1.00 74.62 81 GLU A N 1
ATOM 669 C CA . GLU A 1 81 ? -9.171 -0.165 -11.590 1.00 74.62 81 GLU A CA 1
ATOM 670 C C . GLU A 1 81 ? -8.863 0.994 -12.540 1.00 74.62 81 GLU A C 1
ATOM 672 O O . GLU A 1 81 ? -8.806 0.779 -13.754 1.00 74.62 81 GLU A O 1
ATOM 677 N N . CYS A 1 82 ? -8.604 2.196 -12.011 1.00 65.38 82 CYS A N 1
ATOM 678 C CA . CYS A 1 82 ? -8.272 3.380 -12.812 1.00 65.38 82 CYS A CA 1
ATOM 679 C C . CYS A 1 82 ? -7.060 3.167 -13.733 1.00 65.38 82 CYS A C 1
ATOM 681 O O . CYS A 1 82 ? -6.954 3.831 -14.762 1.00 65.38 82 CYS A O 1
ATOM 683 N N . TRP A 1 83 ? -6.185 2.210 -13.413 1.00 57.38 83 TRP A N 1
ATOM 684 C CA . TRP A 1 83 ? -4.953 1.938 -14.159 1.00 57.38 83 TRP A CA 1
ATOM 685 C C . TRP A 1 83 ? -4.931 0.548 -14.816 1.00 57.38 83 TRP A C 1
ATOM 687 O O . TRP A 1 83 ? -3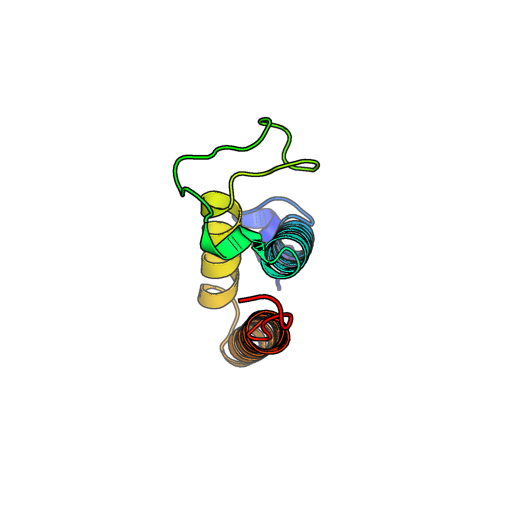.896 0.068 -15.287 1.00 57.38 83 TRP A O 1
ATOM 697 N N . ARG A 1 84 ? -6.109 -0.077 -14.980 1.00 55.69 84 ARG A N 1
ATOM 698 C CA . ARG A 1 84 ? -6.293 -1.170 -15.956 1.00 55.69 84 ARG A CA 1
ATOM 699 C C . ARG A 1 84 ? -6.133 -0.699 -17.413 1.00 55.69 84 ARG A C 1
ATOM 701 O O . ARG A 1 84 ? -5.986 -1.548 -18.293 1.00 55.69 84 ARG A O 1
ATOM 708 N N . TRP A 1 85 ? -6.119 0.612 -17.672 1.00 41.56 85 TRP A N 1
ATOM 709 C CA . TRP A 1 85 ? -6.000 1.198 -19.011 1.00 41.56 85 TRP A CA 1
ATOM 710 C C . TRP A 1 85 ? -4.623 0.961 -19.666 1.00 41.56 85 TRP A C 1
ATOM 712 O O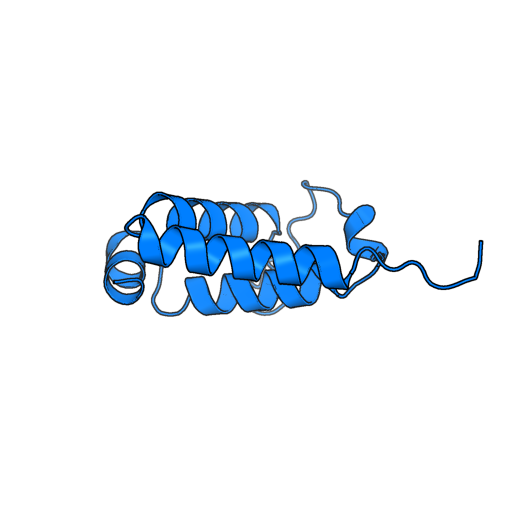 . TRP A 1 85 ? -3.583 0.986 -19.013 1.00 41.56 85 TRP A O 1
ATOM 722 N N . ARG A 1 86 ? -4.641 0.699 -20.977 1.00 40.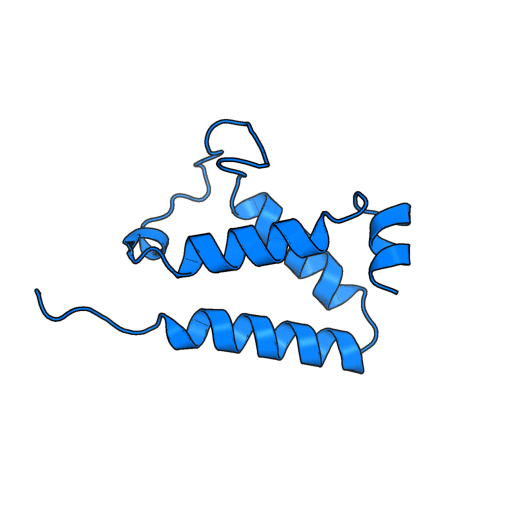72 86 ARG A N 1
ATOM 723 C CA . ARG A 1 86 ? -3.510 0.339 -21.847 1.00 40.72 86 ARG A CA 1
ATOM 724 C C . ARG A 1 86 ? -3.330 1.460 -22.891 1.00 40.72 86 ARG A C 1
ATOM 726 O O . ARG A 1 86 ? -4.286 1.695 -23.627 1.00 40.72 86 ARG A O 1
ATOM 733 N N . PRO A 1 87 ? -2.165 2.131 -22.998 1.00 31.30 87 PRO A N 1
ATOM 734 C CA . PRO A 1 87 ? -1.887 3.049 -24.106 1.00 31.30 87 PRO A CA 1
ATOM 735 C C . PRO A 1 87 ? -1.703 2.298 -25.445 1.00 31.30 87 PRO A C 1
ATOM 737 O O . PRO A 1 87 ? -1.298 1.132 -25.437 1.00 31.30 87 PRO A O 1
ATOM 740 N N . PRO A 1 88 ? -1.996 2.932 -26.596 1.00 35.31 88 PRO A N 1
ATOM 741 C CA . PRO A 1 88 ? -2.355 2.273 -27.856 1.00 35.31 88 PRO A CA 1
ATOM 742 C C . PRO A 1 88 ? -1.160 1.960 -28.771 1.00 35.31 88 PRO A C 1
ATOM 744 O O . PRO A 1 88 ? -1.259 2.116 -29.983 1.00 35.31 88 PRO A O 1
ATOM 747 N N . TYR A 1 89 ? -0.034 1.518 -28.218 1.00 37.25 89 TYR A N 1
ATOM 748 C CA . TYR A 1 89 ? 1.098 1.062 -29.033 1.00 37.25 89 TYR A CA 1
ATOM 749 C C . TYR A 1 89 ? 1.446 -0.366 -28.616 1.00 37.25 89 TYR A C 1
ATOM 751 O O . TYR A 1 89 ? 2.326 -0.607 -27.791 1.00 37.25 89 TYR A O 1
ATOM 759 N N . ALA A 1 90 ? 0.639 -1.293 -29.125 1.00 39.66 90 ALA A N 1
ATOM 760 C CA . ALA A 1 90 ? 1.018 -2.685 -29.327 1.00 39.66 90 ALA A CA 1
ATOM 761 C C . ALA A 1 90 ? 1.328 -2.881 -30.810 1.00 39.66 90 ALA A C 1
ATOM 763 O O . ALA A 1 90 ? 0.725 -2.132 -31.613 1.00 39.66 90 ALA A O 1
#

Organism: NCBI:txid2512112

Secondary structure (DSSP, 8-state):
-HHHHTTTTS-TTHHHHHHHHHHHHHHSGGGGG--TT--TTS-TTT---HHHHHHHHHHHHHHS-HHHHHHHHHHHHHHHHHT----S--